Protein AF-A0AAN8ZWT3-F1 (afdb_monomer_lite)

Secondary structure (DSSP, 8-state):
-HHHHHHHHHHHHHHHHHHHHHHHHHHHHTT----HHHHHHHTT-HHHHHHHHHHHHHHHHT-SSPP-HHHHHHHHHHHHHHHHHT-TTS-HHHHHHHHHHHHHTSS-HHHHHHHGGGB---S-PPPPS-GGGPPBPHHHHHHHHHHHHHHHHHH-SSTTSHHHHH-

Sequence (167 aa):
KGGNENLARLHDLADALEAHLTAAELLSNNGVCVTPQQLRQLQSDKEKVRELLTKLSRAAARREPRLNDEDWRKLLYDTLELQQKVFTCVEPQVCFETITEALLCSGIPESICFAGELLETRTDRSPVHNPYLQQVPFAQAVKLVISAATQYCNSSESHTDKAMELA

Organism: Halocaridina rubra (NCBI:txid373956)

Radius of gyration: 18.75 Å; chains: 1; bounding box: 38×35×69 Å

Structure (mmCIF, N/CA/C/O backbone):
data_AF-A0AAN8ZWT3-F1
#
_entry.id   AF-A0AAN8ZWT3-F1
#
loop_
_atom_site.group_PDB
_atom_site.id
_atom_site.type_symbol
_atom_site.label_atom_id
_atom_site.label_alt_id
_atom_site.label_comp_id
_atom_site.label_asym_id
_atom_site.label_entity_id
_atom_site.label_seq_id
_atom_site.pdbx_PDB_ins_code
_atom_site.Cartn_x
_atom_site.Cartn_y
_atom_site.Cartn_z
_atom_site.occupancy
_atom_site.B_iso_or_equiv
_atom_site.auth_seq_id
_atom_site.auth_comp_id
_atom_site.auth_asym_id
_atom_site.auth_atom_id
_atom_site.pdbx_PDB_model_num
ATOM 1 N N . LYS A 1 1 ? -22.881 4.832 39.928 1.00 53.75 1 LYS A N 1
ATOM 2 C CA . LYS A 1 1 ? -22.196 3.971 38.931 1.00 53.75 1 LYS A CA 1
ATOM 3 C C . LYS A 1 1 ? -22.346 4.493 37.493 1.00 53.75 1 LYS A C 1
ATOM 5 O O . LYS A 1 1 ? -21.324 4.589 36.839 1.00 53.75 1 LYS A O 1
ATOM 10 N N . GLY A 1 2 ? -23.517 4.979 37.053 1.00 59.81 2 GLY A N 1
ATOM 11 C CA . GLY A 1 2 ? -23.710 5.476 35.671 1.00 59.81 2 GLY A CA 1
ATOM 12 C C . GLY A 1 2 ? -22.947 6.745 35.232 1.00 59.81 2 GLY A C 1
ATOM 13 O O . GLY A 1 2 ? -22.763 6.954 34.041 1.00 59.81 2 GLY A O 1
ATOM 14 N N . GLY A 1 3 ? -22.455 7.588 36.153 1.00 67.94 3 GLY A N 1
ATOM 15 C CA . GLY A 1 3 ? -21.685 8.792 35.783 1.00 67.94 3 GLY A CA 1
ATOM 16 C C . GLY A 1 3 ? -20.308 8.494 35.172 1.00 67.94 3 GLY A C 1
ATOM 17 O O . GLY A 1 3 ? -19.876 9.198 34.268 1.00 67.94 3 GLY A O 1
ATOM 18 N N . ASN A 1 4 ? -19.654 7.417 35.618 1.00 71.69 4 ASN A N 1
ATOM 19 C CA . ASN A 1 4 ? -18.327 7.028 35.129 1.00 71.69 4 ASN A CA 1
ATOM 20 C C . ASN A 1 4 ? -18.406 6.294 33.777 1.00 71.69 4 ASN A C 1
ATOM 22 O O . ASN A 1 4 ? -17.531 6.439 32.934 1.00 71.69 4 ASN A O 1
ATOM 26 N N . GLU A 1 5 ? -19.493 5.550 33.547 1.00 78.12 5 GLU A N 1
ATOM 27 C CA . GLU A 1 5 ? -19.768 4.859 32.278 1.00 78.12 5 GLU A CA 1
ATOM 28 C C . GLU A 1 5 ? -20.089 5.8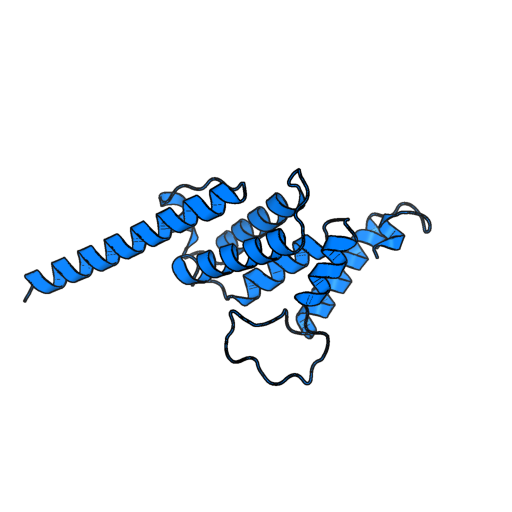48 31.148 1.00 78.12 5 GLU A C 1
ATOM 30 O O . GLU A 1 5 ? -19.667 5.650 30.012 1.00 78.12 5 GLU A O 1
ATOM 35 N N . ASN A 1 6 ? -20.792 6.942 31.454 1.00 84.38 6 ASN A N 1
ATOM 36 C CA . ASN A 1 6 ? -21.050 8.004 30.481 1.00 84.38 6 ASN A CA 1
ATOM 37 C C . ASN A 1 6 ? -19.778 8.781 30.121 1.00 84.38 6 ASN A C 1
ATOM 39 O O . ASN A 1 6 ? -19.593 9.119 28.955 1.00 84.38 6 ASN A O 1
ATOM 43 N N . LEU A 1 7 ? -18.901 9.033 31.098 1.00 86.06 7 LEU A N 1
ATOM 44 C CA . LEU A 1 7 ? -17.615 9.689 30.862 1.00 86.06 7 LEU A CA 1
ATOM 45 C C . LEU A 1 7 ? -16.702 8.824 29.979 1.00 86.06 7 LEU A C 1
ATOM 47 O O . LEU A 1 7 ? -16.145 9.333 29.014 1.00 86.06 7 LEU A O 1
ATOM 51 N N . ALA A 1 8 ? -16.620 7.516 30.247 1.00 86.75 8 ALA A N 1
ATOM 52 C CA . ALA A 1 8 ? -15.863 6.579 29.414 1.00 86.75 8 ALA A CA 1
ATOM 53 C C . ALA A 1 8 ? -16.368 6.561 27.961 1.00 86.75 8 ALA A C 1
ATOM 55 O O . ALA A 1 8 ? -15.586 6.735 27.037 1.00 86.75 8 ALA A O 1
ATOM 56 N N . ARG A 1 9 ? -17.690 6.480 27.752 1.00 88.56 9 ARG A N 1
ATOM 57 C CA . ARG A 1 9 ? -18.285 6.529 26.403 1.00 88.56 9 ARG A CA 1
ATOM 58 C C . ARG A 1 9 ? -18.007 7.834 25.659 1.00 88.56 9 ARG A C 1
ATOM 60 O O . ARG A 1 9 ? -17.889 7.826 24.438 1.00 88.56 9 ARG A O 1
ATOM 67 N N . LEU A 1 10 ? -17.971 8.957 26.376 1.00 89.69 10 LEU A N 1
ATOM 68 C CA . LEU A 1 10 ? -17.625 10.258 25.803 1.00 89.69 10 LEU A CA 1
ATOM 69 C C . LEU A 1 10 ? -16.160 10.300 25.365 1.00 89.69 10 LEU A C 1
ATOM 71 O O . LEU A 1 10 ? -15.887 10.811 24.283 1.00 89.69 10 LEU A O 1
ATOM 75 N N . HIS A 1 11 ? -15.252 9.737 26.166 1.00 90.06 11 HIS A N 1
ATOM 76 C CA . HIS A 1 11 ? -13.846 9.596 25.790 1.00 90.06 11 HIS A CA 1
ATOM 77 C C . HIS A 1 11 ? -13.677 8.689 24.568 1.00 90.06 11 HIS A C 1
ATOM 79 O O . HIS A 1 11 ? -13.098 9.134 23.586 1.00 90.06 11 HIS A O 1
ATOM 85 N N . ASP A 1 12 ? -14.298 7.507 24.550 1.00 88.50 12 ASP A N 1
ATOM 86 C CA . ASP A 1 12 ? -14.226 6.592 23.400 1.00 88.50 12 ASP A CA 1
ATOM 87 C C . ASP A 1 12 ? -14.737 7.250 22.102 1.00 88.50 12 ASP A C 1
ATOM 89 O O . ASP A 1 12 ? -14.189 7.052 21.016 1.00 88.50 12 ASP A O 1
ATOM 93 N N . LEU A 1 13 ? -15.807 8.051 22.199 1.00 87.25 13 LEU A N 1
ATOM 94 C CA . LEU A 1 13 ? -16.346 8.786 21.056 1.00 87.25 13 LEU A CA 1
ATOM 95 C C . LEU A 1 13 ? -15.406 9.907 20.597 1.00 87.25 13 LEU A C 1
ATOM 97 O O . LEU A 1 13 ? -15.296 10.140 19.392 1.00 87.25 13 LEU A O 1
ATOM 101 N N . ALA A 1 14 ? -14.770 10.610 21.535 1.00 88.38 14 ALA A N 1
ATOM 102 C CA . ALA A 1 14 ? -13.795 11.649 21.229 1.00 88.38 14 ALA A CA 1
ATOM 103 C C . ALA A 1 14 ? -12.576 11.053 20.510 1.00 88.38 14 ALA A C 1
ATOM 105 O O . ALA A 1 14 ? -12.231 11.535 19.434 1.00 88.38 14 ALA A O 1
ATOM 106 N N . ASP A 1 15 ? -12.030 9.950 21.024 1.00 87.94 15 ASP A N 1
ATOM 107 C CA . ASP A 1 15 ? -10.887 9.246 20.435 1.00 87.94 15 ASP A CA 1
ATOM 108 C C . ASP A 1 15 ? -11.213 8.740 19.018 1.00 87.94 15 ASP A C 1
ATOM 110 O O . ASP A 1 15 ? -10.421 8.886 18.085 1.00 87.94 15 ASP A O 1
ATOM 114 N N . ALA A 1 16 ? -12.420 8.199 18.814 1.00 85.81 16 ALA A N 1
ATOM 115 C CA . ALA A 1 16 ? -12.869 7.750 17.496 1.00 85.81 16 ALA A CA 1
ATOM 116 C C . ALA A 1 16 ? -13.019 8.909 16.493 1.00 85.81 16 ALA A C 1
ATOM 118 O O . ALA A 1 16 ? -12.691 8.760 15.313 1.00 85.81 16 ALA A O 1
ATOM 119 N N . LEU A 1 17 ? -13.523 10.064 16.939 1.00 87.44 17 LEU A N 1
ATOM 120 C CA . LEU A 1 17 ? -13.642 11.253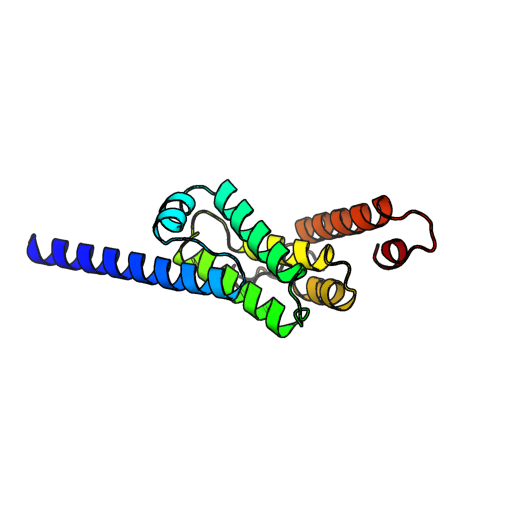 16.095 1.00 87.44 17 LEU A CA 1
ATOM 121 C C . LEU A 1 17 ? -12.274 11.845 15.755 1.00 87.44 17 LEU A C 1
ATOM 123 O O . LEU A 1 17 ? -12.062 12.222 14.604 1.00 87.44 17 LEU A O 1
ATOM 127 N N . GLU A 1 18 ? -11.355 11.891 16.718 1.00 88.50 18 GLU A N 1
ATOM 128 C CA . GLU A 1 18 ? -9.974 12.320 16.499 1.00 88.50 18 GLU A CA 1
ATOM 129 C C . GLU A 1 18 ? -9.294 11.426 15.455 1.00 88.50 18 GLU A C 1
ATOM 131 O O . GLU A 1 18 ? -8.776 11.932 14.460 1.00 88.50 18 GLU A O 1
ATOM 136 N N . ALA A 1 19 ? -9.419 10.101 15.587 1.00 88.00 19 ALA A N 1
ATOM 137 C CA . ALA A 1 19 ? -8.900 9.151 14.606 1.00 88.00 19 ALA A CA 1
ATOM 138 C C . ALA A 1 19 ? -9.486 9.370 13.198 1.00 88.00 19 ALA A C 1
ATOM 140 O O . ALA A 1 19 ? -8.753 9.330 12.208 1.00 88.00 19 ALA A O 1
ATOM 141 N N . HIS A 1 20 ? -10.795 9.634 13.081 1.00 88.62 20 HIS A N 1
ATOM 142 C CA . HIS A 1 20 ? -11.435 9.929 11.791 1.00 88.62 20 HIS A CA 1
ATOM 143 C C . HIS A 1 20 ? -10.973 11.261 11.187 1.00 88.62 20 HIS A C 1
ATOM 145 O O . HIS A 1 20 ? -10.851 11.349 9.966 1.00 88.62 20 HIS A O 1
ATOM 151 N N . LEU A 1 21 ? -10.708 12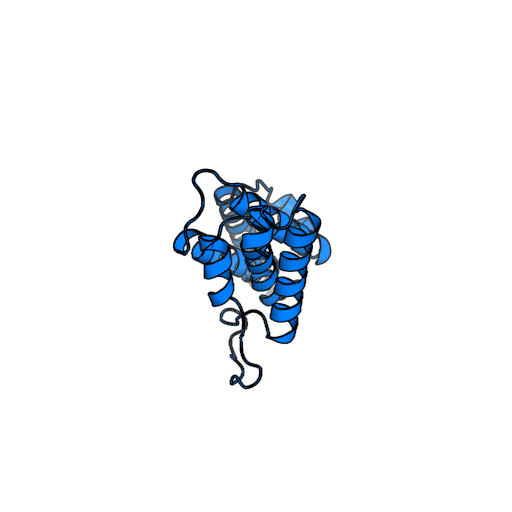.283 12.003 1.00 87.00 21 LEU A N 1
ATOM 152 C CA . LEU A 1 21 ? -10.188 13.569 11.530 1.00 87.00 21 LEU A CA 1
ATOM 153 C C . LEU A 1 21 ? -8.746 13.440 11.041 1.00 87.00 21 LEU A C 1
ATOM 155 O O . LEU A 1 21 ? -8.470 13.813 9.902 1.00 87.00 21 LEU A O 1
ATOM 159 N N . THR A 1 22 ? -7.865 12.821 11.833 1.00 87.56 22 THR A N 1
ATOM 160 C CA . THR A 1 22 ? -6.485 12.532 11.414 1.00 87.56 22 THR A CA 1
ATOM 161 C C . THR A 1 22 ? -6.466 11.720 10.121 1.00 87.56 22 THR A C 1
ATOM 163 O O . THR A 1 22 ? -5.688 12.003 9.213 1.00 87.56 22 THR A O 1
ATOM 166 N N . ALA A 1 23 ? -7.364 10.740 9.989 1.00 88.56 23 ALA A N 1
ATOM 167 C CA . ALA A 1 23 ? -7.453 9.938 8.780 1.00 88.56 23 ALA A CA 1
ATOM 168 C C . ALA A 1 23 ? -7.910 10.734 7.549 1.00 88.56 23 ALA A C 1
ATOM 170 O O . ALA A 1 23 ? -7.374 10.547 6.455 1.00 88.56 23 ALA A O 1
ATOM 171 N N . ALA A 1 24 ? -8.882 11.633 7.713 1.00 88.25 24 ALA A N 1
ATOM 172 C CA . ALA A 1 24 ? -9.327 12.507 6.633 1.00 88.25 24 ALA A CA 1
ATOM 173 C C . ALA A 1 24 ? -8.214 13.474 6.194 1.00 88.25 24 ALA A C 1
ATOM 175 O O . ALA A 1 24 ? -8.023 13.673 4.994 1.00 88.25 24 ALA A O 1
ATOM 176 N N . GLU A 1 25 ? -7.448 14.023 7.140 1.00 87.94 25 GLU A N 1
ATOM 177 C CA . GLU A 1 25 ? -6.283 14.867 6.854 1.00 87.94 25 GLU A CA 1
ATOM 178 C C . GLU A 1 25 ? -5.196 14.097 6.095 1.00 87.94 25 GLU A C 1
ATOM 180 O O . GLU A 1 25 ? -4.712 14.574 5.068 1.00 87.94 25 GLU A O 1
ATOM 185 N N . LEU A 1 26 ? -4.861 12.880 6.534 1.00 88.00 26 LEU A N 1
ATOM 186 C CA . LEU A 1 26 ? -3.874 12.021 5.874 1.00 88.00 26 LEU A CA 1
ATOM 187 C C . LEU A 1 26 ? -4.249 11.686 4.430 1.00 88.00 26 LEU A C 1
ATOM 189 O O . LEU A 1 26 ? -3.423 11.801 3.521 1.00 88.00 26 LEU A O 1
ATOM 193 N N . LEU A 1 27 ? -5.504 11.298 4.206 1.00 87.75 27 LEU A N 1
ATOM 194 C CA . LEU A 1 27 ? -6.007 11.009 2.866 1.00 87.75 27 LEU A CA 1
ATOM 195 C C . LEU A 1 27 ? -6.007 12.275 1.998 1.00 87.75 27 LEU A C 1
ATOM 197 O O . LEU A 1 27 ? -5.570 12.224 0.847 1.00 87.75 27 LEU A O 1
ATOM 201 N N . SER A 1 28 ? -6.398 13.424 2.559 1.00 87.69 28 SER A N 1
ATOM 202 C CA . SER A 1 28 ? -6.392 14.710 1.855 1.00 87.69 28 SER A CA 1
ATOM 203 C C . SER A 1 28 ? -4.980 15.143 1.449 1.00 87.69 28 SER A C 1
ATOM 205 O O . SER A 1 28 ? -4.772 15.554 0.308 1.00 87.69 28 SER A O 1
ATOM 207 N N . ASN A 1 29 ? -3.993 14.995 2.338 1.00 86.44 29 ASN A N 1
ATOM 208 C CA . ASN A 1 29 ? -2.582 15.303 2.065 1.00 86.44 29 ASN A CA 1
ATOM 209 C C . ASN A 1 29 ? -2.002 14.461 0.918 1.00 86.44 29 ASN A C 1
ATOM 211 O O . ASN A 1 29 ? -1.064 14.881 0.240 1.00 86.44 29 ASN A O 1
ATOM 215 N N . ASN A 1 30 ? -2.591 13.292 0.678 1.00 83.06 30 ASN A N 1
ATOM 216 C CA . ASN A 1 30 ? -2.209 12.357 -0.372 1.00 83.06 30 ASN A CA 1
ATOM 217 C C . ASN A 1 30 ? -3.169 12.381 -1.583 1.00 83.06 30 ASN A C 1
ATOM 219 O O . ASN A 1 30 ? -3.125 11.499 -2.439 1.00 83.06 30 ASN A O 1
ATOM 223 N N . GLY A 1 31 ? -4.017 13.413 -1.694 1.00 82.56 31 GLY A N 1
ATOM 224 C CA . GLY A 1 31 ? -4.849 13.673 -2.876 1.00 82.56 31 GLY A CA 1
ATOM 225 C C . GLY A 1 31 ? -6.184 12.923 -2.915 1.00 82.56 31 GLY A C 1
ATOM 226 O O . GLY A 1 31 ? -6.833 12.877 -3.962 1.00 82.56 31 GLY A O 1
ATOM 227 N N . VAL A 1 32 ? -6.619 12.338 -1.796 1.00 87.75 32 VAL A N 1
ATOM 228 C CA . VAL A 1 32 ? -7.895 11.626 -1.670 1.00 87.75 32 VAL A CA 1
ATOM 229 C C . VAL A 1 32 ? -8.783 12.323 -0.641 1.00 87.75 32 VAL A C 1
ATOM 231 O O . VAL A 1 32 ? -8.625 12.158 0.561 1.00 87.75 32 VAL A O 1
ATOM 234 N N . CYS A 1 33 ? -9.777 13.078 -1.103 1.00 86.50 33 CYS A N 1
ATOM 235 C CA . CYS A 1 33 ? -10.731 13.715 -0.197 1.00 86.50 33 CYS A CA 1
ATOM 236 C C . CYS A 1 33 ? -11.817 12.724 0.239 1.00 86.50 33 CYS A C 1
ATOM 238 O O . CYS A 1 33 ? -12.546 12.184 -0.599 1.00 86.50 33 CYS A O 1
ATOM 240 N N . VAL A 1 34 ? -11.962 12.533 1.550 1.00 86.62 34 VAL A N 1
ATOM 241 C CA . VAL A 1 34 ? -13.057 11.775 2.167 1.00 86.62 34 VAL A CA 1
ATOM 242 C C . VAL A 1 34 ? -13.629 12.545 3.349 1.00 86.62 34 VAL A C 1
ATOM 244 O O . VAL A 1 34 ? -12.926 13.300 4.016 1.00 86.62 34 VAL A O 1
ATOM 247 N N . THR A 1 35 ? -14.913 12.349 3.631 1.00 85.69 35 THR A N 1
ATOM 248 C CA . THR A 1 35 ? -15.542 12.898 4.835 1.00 85.69 35 THR A CA 1
ATOM 249 C C . THR A 1 35 ? -15.435 11.911 6.004 1.00 85.69 35 THR A C 1
ATOM 251 O O . THR A 1 35 ? -15.433 10.695 5.786 1.00 85.69 35 THR A O 1
ATOM 254 N N . PRO A 1 36 ? -15.444 12.382 7.266 1.00 82.38 36 PRO A N 1
ATOM 255 C CA . PRO A 1 36 ? -15.495 11.496 8.434 1.00 82.38 36 PRO A CA 1
ATOM 256 C C . PRO A 1 36 ? -16.686 10.523 8.415 1.00 82.38 36 PRO A C 1
ATOM 258 O O . PRO A 1 36 ? -16.590 9.387 8.876 1.00 82.38 36 PRO A O 1
ATOM 261 N N . GLN A 1 37 ? -17.817 10.934 7.828 1.00 84.38 37 GLN A N 1
ATOM 262 C CA . GLN A 1 37 ? -18.976 10.059 7.652 1.00 84.38 37 GLN A CA 1
ATOM 263 C C . GLN A 1 37 ? -18.683 8.905 6.685 1.00 84.38 37 GLN A C 1
ATOM 265 O O . GLN A 1 37 ? -19.076 7.772 6.962 1.00 84.38 37 GLN A O 1
ATOM 270 N N . GLN A 1 38 ? -17.989 9.172 5.575 1.00 85.38 38 GLN A N 1
ATOM 271 C CA . GLN A 1 38 ? -17.566 8.130 4.640 1.00 85.38 38 GLN A CA 1
ATOM 272 C C . GLN A 1 38 ? -16.578 7.171 5.307 1.00 85.38 38 GLN A C 1
ATOM 274 O O . GLN A 1 38 ? -16.767 5.963 5.211 1.00 85.38 38 GLN A O 1
ATOM 279 N N . LEU A 1 39 ? -15.594 7.678 6.057 1.00 87.06 39 LEU A N 1
ATOM 280 C CA . LEU A 1 39 ? -14.649 6.839 6.807 1.00 87.06 39 LEU A CA 1
ATOM 281 C C . LEU A 1 39 ? -15.364 5.861 7.743 1.00 87.06 39 LEU A C 1
ATOM 283 O O . LEU A 1 39 ? -15.083 4.663 7.727 1.00 87.06 39 LEU A O 1
ATOM 287 N N . ARG A 1 40 ? -16.369 6.345 8.478 1.00 86.25 40 ARG A N 1
ATOM 288 C CA . ARG A 1 40 ? -17.189 5.508 9.362 1.00 86.25 40 ARG A CA 1
ATOM 289 C C . ARG A 1 40 ? -17.972 4.422 8.617 1.00 86.25 40 ARG A C 1
ATOM 291 O O . ARG A 1 40 ? -18.210 3.360 9.177 1.00 86.25 40 ARG A O 1
ATOM 298 N N . GLN A 1 41 ? -18.395 4.674 7.380 1.00 87.69 41 GLN A N 1
ATOM 299 C CA . GLN A 1 41 ? -19.085 3.674 6.555 1.00 87.69 41 GLN A CA 1
ATOM 300 C C . GLN A 1 41 ? -18.117 2.644 5.959 1.00 87.69 41 GLN A C 1
ATOM 302 O O . GLN A 1 41 ? -18.505 1.501 5.733 1.00 87.69 41 GLN A O 1
ATOM 307 N N . LEU A 1 42 ? -16.871 3.046 5.706 1.00 87.31 42 LEU A N 1
ATOM 308 C CA . LEU A 1 42 ? -15.835 2.208 5.105 1.00 87.31 42 LEU A CA 1
ATOM 309 C C . LEU A 1 42 ? -15.150 1.295 6.126 1.00 87.31 42 LEU A C 1
ATOM 311 O O . LEU A 1 42 ? -14.796 0.177 5.779 1.00 87.31 42 LEU A O 1
ATOM 315 N N . GLN A 1 43 ? -15.001 1.729 7.383 1.00 86.56 43 GLN A N 1
ATOM 316 C CA . GLN A 1 43 ? -14.180 1.042 8.396 1.00 86.56 43 GLN A CA 1
ATOM 317 C C . GLN A 1 43 ? -14.550 -0.430 8.658 1.00 86.56 43 GLN A C 1
ATOM 319 O O . GLN A 1 43 ? -13.728 -1.191 9.160 1.00 86.56 43 GLN A O 1
ATOM 324 N N . SER A 1 44 ? -15.773 -0.850 8.325 1.00 87.56 44 SER A N 1
ATOM 325 C CA . SER A 1 44 ? -16.254 -2.226 8.518 1.00 87.56 44 SER A CA 1
ATOM 326 C C . SER A 1 44 ? -16.269 -3.067 7.235 1.00 87.56 44 SER A C 1
ATOM 328 O O . SER A 1 44 ? -16.566 -4.257 7.300 1.00 87.56 44 SER A O 1
ATOM 330 N N . ASP A 1 45 ? -15.959 -2.473 6.082 1.00 93.12 45 ASP A N 1
ATOM 331 C CA . ASP A 1 45 ? -16.036 -3.107 4.766 1.00 93.12 45 ASP A CA 1
ATOM 332 C C . ASP A 1 45 ? -14.630 -3.289 4.180 1.00 93.12 45 ASP A C 1
ATOM 334 O O . ASP A 1 45 ? -14.023 -2.354 3.653 1.00 93.12 45 ASP A O 1
ATOM 338 N N . LYS A 1 46 ? -14.107 -4.516 4.287 1.00 93.50 46 LYS A N 1
ATOM 339 C CA . LYS A 1 46 ? -12.734 -4.847 3.883 1.00 93.50 46 LYS A CA 1
ATOM 340 C C . LYS A 1 46 ? -12.461 -4.523 2.417 1.00 93.50 46 LYS A C 1
ATOM 342 O O . LYS A 1 46 ? -11.403 -3.983 2.108 1.00 93.50 46 LYS A O 1
ATOM 347 N N . GLU A 1 47 ? -13.404 -4.819 1.528 1.00 94.19 47 GLU A N 1
ATOM 348 C CA . GLU A 1 47 ? -13.218 -4.618 0.089 1.00 94.19 47 GLU A CA 1
ATOM 349 C C . GLU A 1 47 ? -13.162 -3.133 -0.251 1.00 94.19 47 GLU A C 1
ATOM 351 O O . GLU A 1 47 ? -12.262 -2.691 -0.966 1.00 94.19 47 GLU A O 1
ATOM 356 N N . LYS A 1 48 ? -14.048 -2.326 0.341 1.00 93.06 48 LYS A N 1
ATOM 357 C CA . LYS A 1 48 ? -14.013 -0.876 0.118 1.00 93.06 48 LYS A CA 1
ATOM 358 C C . LYS A 1 48 ? -12.776 -0.213 0.716 1.00 93.06 48 LYS A C 1
ATOM 360 O O . LYS A 1 48 ? -12.273 0.755 0.148 1.00 93.06 48 LYS A O 1
ATOM 365 N N . VAL A 1 49 ? -12.264 -0.717 1.840 1.00 94.19 49 VAL A N 1
ATOM 366 C CA . VAL A 1 49 ? -10.975 -0.260 2.379 1.00 94.19 49 VAL A CA 1
ATOM 367 C C . VAL A 1 49 ? -9.851 -0.582 1.397 1.00 94.19 49 VAL A C 1
ATOM 369 O O . VAL A 1 49 ? -9.067 0.308 1.075 1.00 94.19 49 VAL A O 1
ATOM 372 N N . ARG A 1 50 ? -9.784 -1.811 0.867 1.00 94.62 50 ARG A N 1
ATOM 373 C CA . ARG A 1 50 ? -8.782 -2.187 -0.148 1.00 94.62 50 ARG A CA 1
ATOM 374 C C . ARG A 1 50 ? -8.865 -1.292 -1.385 1.00 94.62 50 ARG A C 1
ATOM 376 O O . ARG A 1 50 ? -7.835 -0.833 -1.879 1.00 94.62 50 ARG A O 1
ATOM 383 N N . GLU A 1 51 ? -10.074 -0.993 -1.853 1.00 93.62 51 GLU A N 1
ATOM 384 C CA . GLU A 1 51 ? -10.304 -0.079 -2.976 1.00 93.62 51 GLU A CA 1
ATOM 385 C C . GLU A 1 51 ? -9.808 1.343 -2.666 1.00 93.62 51 GLU A C 1
ATOM 387 O O . GLU A 1 51 ? -9.121 1.952 -3.490 1.00 93.62 51 GLU A O 1
ATOM 392 N N . LEU A 1 52 ? -10.086 1.860 -1.464 1.00 93.94 52 LEU A N 1
ATOM 393 C CA . LEU A 1 52 ? -9.609 3.172 -1.024 1.00 93.94 52 LEU A CA 1
ATOM 394 C C . LEU A 1 52 ? -8.077 3.236 -0.983 1.00 93.94 52 LEU A C 1
ATOM 396 O O . LEU A 1 52 ? -7.499 4.185 -1.512 1.00 93.94 52 LEU A O 1
ATOM 400 N N . LEU A 1 53 ? -7.422 2.231 -0.395 1.00 95.00 53 LEU A N 1
ATOM 401 C CA . LEU A 1 53 ? -5.960 2.157 -0.335 1.00 95.00 53 LEU A CA 1
ATOM 402 C C . LEU A 1 53 ? -5.346 2.064 -1.737 1.00 95.00 53 LEU A C 1
ATOM 404 O O . LEU A 1 53 ? -4.352 2.725 -2.029 1.00 95.00 53 LEU A O 1
ATOM 408 N N . THR A 1 54 ? -5.979 1.311 -2.638 1.00 94.38 54 THR A N 1
ATOM 409 C CA . THR A 1 54 ? -5.555 1.211 -4.042 1.00 94.38 54 THR A CA 1
ATOM 410 C C . THR A 1 54 ? -5.706 2.548 -4.762 1.00 94.38 54 THR A C 1
ATOM 412 O O . THR A 1 54 ? -4.848 2.954 -5.546 1.00 94.38 54 THR A O 1
ATOM 415 N N . LYS A 1 55 ? -6.798 3.275 -4.505 1.00 93.19 55 LYS A N 1
ATOM 416 C CA . LYS A 1 55 ? -7.010 4.614 -5.060 1.00 93.19 55 LYS A CA 1
ATOM 417 C C . LYS A 1 55 ? -5.954 5.597 -4.554 1.00 93.19 55 LYS A C 1
ATOM 419 O O . LYS A 1 55 ? -5.456 6.386 -5.355 1.00 93.19 55 LYS A O 1
ATOM 424 N N . LEU A 1 56 ? -5.612 5.522 -3.269 1.00 94.06 56 LEU A N 1
ATOM 425 C CA . LEU A 1 56 ? -4.574 6.325 -2.627 1.00 94.06 56 LEU A CA 1
ATOM 426 C C . LEU A 1 56 ? -3.202 6.086 -3.271 1.00 94.06 56 LEU A C 1
ATOM 428 O O . LEU A 1 56 ? -2.578 7.033 -3.747 1.00 94.06 56 LEU A O 1
ATOM 432 N N . SER A 1 57 ? -2.767 4.828 -3.373 1.00 93.75 57 SER A N 1
ATOM 433 C CA . SER A 1 57 ? -1.457 4.490 -3.946 1.00 93.75 57 SER A CA 1
ATOM 434 C C . SER A 1 57 ? -1.361 4.852 -5.431 1.00 93.75 57 SER A C 1
ATOM 436 O O . SER A 1 57 ? -0.362 5.406 -5.888 1.00 93.75 57 SER A O 1
ATOM 438 N N . ARG A 1 58 ? -2.442 4.645 -6.190 1.00 91.69 58 ARG A N 1
ATOM 439 C CA . ARG A 1 58 ? -2.531 5.061 -7.596 1.00 91.69 58 ARG A CA 1
ATOM 440 C C . ARG A 1 58 ? -2.535 6.580 -7.775 1.00 91.69 58 ARG A C 1
ATOM 442 O O . ARG A 1 58 ? -2.039 7.061 -8.791 1.00 91.69 58 ARG A O 1
ATOM 449 N N . ALA A 1 59 ? -3.144 7.331 -6.856 1.00 90.75 59 ALA A N 1
ATOM 450 C CA . ALA A 1 59 ? -3.110 8.792 -6.883 1.00 90.75 59 ALA A CA 1
ATOM 451 C C . ALA A 1 59 ? -1.687 9.304 -6.634 1.00 90.75 59 ALA A C 1
ATOM 453 O O . ALA A 1 59 ? -1.223 10.168 -7.375 1.00 90.75 59 ALA A O 1
ATOM 454 N N . ALA A 1 60 ? -0.977 8.705 -5.676 1.00 91.00 60 ALA A N 1
ATOM 455 C CA . ALA A 1 60 ? 0.427 8.998 -5.416 1.00 91.00 60 ALA A CA 1
ATOM 456 C C . ALA A 1 60 ? 1.323 8.690 -6.626 1.00 91.00 60 ALA A C 1
ATOM 458 O O . ALA A 1 60 ? 2.102 9.545 -7.035 1.00 91.00 60 ALA A O 1
ATOM 459 N N . ALA A 1 61 ? 1.140 7.537 -7.280 1.00 89.00 61 ALA A N 1
ATOM 460 C CA . ALA A 1 61 ? 1.909 7.162 -8.473 1.00 89.00 61 ALA A CA 1
ATOM 461 C C . ALA A 1 61 ? 1.748 8.134 -9.660 1.00 89.00 61 ALA A C 1
ATOM 463 O O . ALA A 1 61 ? 2.616 8.199 -10.524 1.00 89.00 61 ALA A O 1
ATOM 464 N N . ARG A 1 62 ? 0.640 8.886 -9.721 1.00 88.81 62 ARG A N 1
ATOM 465 C CA . ARG A 1 62 ? 0.348 9.870 -10.782 1.00 88.81 62 ARG A CA 1
ATOM 466 C C . ARG A 1 62 ? 0.587 11.320 -10.360 1.00 88.81 62 ARG A C 1
ATOM 468 O O . ARG A 1 62 ? 0.211 12.234 -11.094 1.00 88.81 62 ARG A O 1
ATOM 475 N N . ARG A 1 63 ? 1.121 11.549 -9.161 1.00 88.19 63 ARG A N 1
ATOM 476 C CA . ARG A 1 63 ? 1.328 12.896 -8.634 1.00 88.19 63 ARG A CA 1
A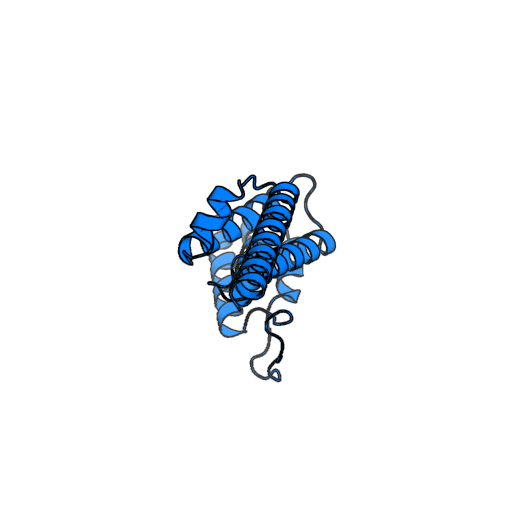TOM 477 C C . ARG A 1 63 ? 2.487 13.583 -9.356 1.00 88.19 63 ARG A C 1
ATOM 479 O O . ARG A 1 63 ? 3.494 12.961 -9.675 1.00 88.19 63 ARG A O 1
ATOM 486 N N . GLU A 1 64 ? 2.331 14.888 -9.557 1.00 84.56 64 GLU A N 1
ATOM 487 C CA . GLU A 1 64 ? 3.368 15.774 -10.077 1.00 84.56 64 GLU A CA 1
ATOM 488 C C . GLU A 1 64 ? 3.644 16.886 -9.044 1.00 84.56 64 GLU A C 1
ATOM 490 O O . GLU A 1 64 ? 2.697 17.565 -8.628 1.00 84.56 64 GLU A O 1
ATOM 495 N N . PRO A 1 65 ? 4.898 17.075 -8.586 1.00 86.50 65 PRO A N 1
ATOM 496 C CA . PRO A 1 65 ? 6.096 16.318 -8.962 1.00 86.50 65 PRO A CA 1
ATOM 497 C C . PRO A 1 65 ? 6.064 14.865 -8.462 1.00 86.50 65 PRO A C 1
ATOM 499 O O . PRO A 1 65 ? 5.404 14.557 -7.464 1.00 86.50 65 PRO A O 1
ATOM 502 N N . ARG A 1 66 ? 6.796 13.994 -9.169 1.00 89.81 66 ARG A N 1
ATOM 503 C CA . ARG A 1 66 ? 6.970 12.576 -8.820 1.00 89.81 66 ARG A CA 1
ATOM 504 C C . ARG A 1 66 ? 7.524 12.422 -7.405 1.00 89.81 66 ARG A C 1
ATOM 506 O O . ARG A 1 66 ? 8.404 13.177 -6.996 1.00 89.81 66 ARG A O 1
ATOM 513 N N . LEU A 1 67 ? 7.019 11.419 -6.696 1.00 91.94 67 LEU A N 1
ATOM 514 C CA . LEU A 1 67 ? 7.476 11.069 -5.354 1.00 91.94 67 LEU A CA 1
ATOM 515 C C . LEU A 1 67 ? 8.869 10.445 -5.425 1.00 91.94 67 LEU A C 1
ATOM 517 O O . LEU A 1 67 ? 9.132 9.606 -6.290 1.00 91.94 67 LEU A O 1
ATOM 521 N N . ASN A 1 68 ? 9.731 10.829 -4.491 1.00 93.38 68 ASN A N 1
ATOM 522 C CA . ASN A 1 68 ? 10.983 10.124 -4.240 1.00 93.38 68 ASN A CA 1
ATOM 523 C C . ASN A 1 68 ? 10.772 8.978 -3.226 1.00 93.38 68 ASN A C 1
ATOM 525 O O . ASN A 1 68 ? 9.670 8.770 -2.711 1.00 93.38 68 ASN A O 1
ATOM 529 N N . ASP A 1 69 ? 11.835 8.240 -2.918 1.00 93.94 69 ASP A N 1
ATOM 530 C CA . ASP A 1 69 ? 11.790 7.101 -1.992 1.00 93.94 69 ASP A CA 1
ATOM 531 C C . ASP A 1 69 ? 11.340 7.496 -0.573 1.00 93.94 69 ASP A C 1
ATOM 533 O O . ASP A 1 69 ? 10.640 6.738 0.101 1.00 93.94 69 ASP A O 1
ATOM 537 N N . GLU A 1 70 ? 11.705 8.694 -0.102 1.00 94.31 70 GLU A N 1
ATOM 538 C CA . GLU A 1 70 ? 11.283 9.199 1.210 1.00 94.31 70 GLU A CA 1
ATOM 539 C C . GLU A 1 70 ? 9.786 9.519 1.237 1.00 94.31 70 GLU A C 1
ATOM 541 O O . GLU A 1 70 ? 9.104 9.169 2.203 1.00 94.31 70 GLU A O 1
ATOM 546 N N . ASP A 1 71 ? 9.259 10.117 0.168 1.00 93.81 71 ASP A N 1
ATOM 547 C CA . ASP A 1 71 ? 7.834 10.401 0.008 1.00 93.81 71 ASP A CA 1
ATOM 548 C C . ASP A 1 71 ? 7.014 9.106 -0.054 1.00 93.81 71 ASP A C 1
ATOM 550 O O . ASP A 1 71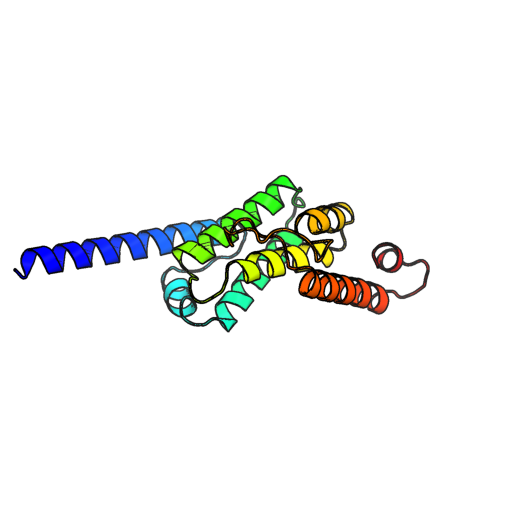 ? 5.964 9.002 0.584 1.00 93.81 71 ASP A O 1
ATOM 554 N N . TRP A 1 72 ? 7.500 8.090 -0.775 1.00 95.12 72 TRP A N 1
ATOM 555 C CA . TRP A 1 72 ? 6.861 6.774 -0.826 1.00 95.12 72 TRP A CA 1
ATOM 556 C C . TRP A 1 72 ? 6.879 6.062 0.523 1.00 95.12 72 TRP A C 1
ATOM 558 O O . TRP A 1 72 ? 5.871 5.481 0.936 1.00 95.12 72 TRP A O 1
ATOM 568 N N . ARG A 1 73 ? 8.000 6.136 1.245 1.00 95.38 73 ARG A N 1
ATOM 569 C CA . ARG A 1 73 ? 8.111 5.581 2.597 1.00 95.38 73 ARG A CA 1
ATOM 570 C C . ARG A 1 73 ? 7.173 6.298 3.567 1.00 95.38 73 ARG A C 1
ATOM 572 O O . ARG A 1 73 ? 6.504 5.642 4.363 1.00 95.38 73 ARG A O 1
ATOM 579 N N . LYS A 1 74 ? 7.068 7.625 3.465 1.00 94.06 74 LYS A N 1
ATOM 580 C CA . LYS A 1 74 ? 6.103 8.414 4.234 1.00 94.06 74 LYS A CA 1
ATOM 581 C C . LYS A 1 74 ? 4.670 7.989 3.922 1.00 94.06 74 LYS A C 1
ATOM 583 O O . LYS A 1 74 ? 3.925 7.708 4.850 1.00 94.06 74 LYS A O 1
ATOM 588 N N . LEU A 1 75 ? 4.305 7.857 2.646 1.00 94.75 75 LEU A N 1
ATOM 589 C CA . LEU A 1 75 ? 2.974 7.399 2.245 1.00 94.75 75 LEU A CA 1
ATOM 590 C C . LEU A 1 75 ? 2.642 6.008 2.808 1.00 94.75 75 LEU A C 1
ATOM 592 O O . LEU A 1 75 ? 1.506 5.759 3.215 1.00 94.75 75 LEU A O 1
ATOM 596 N N . LEU A 1 76 ? 3.611 5.092 2.840 1.00 95.50 76 LEU A N 1
ATOM 597 C CA . LEU A 1 76 ? 3.428 3.780 3.455 1.00 95.50 76 LEU A CA 1
ATOM 598 C C . LEU A 1 76 ? 3.143 3.900 4.958 1.00 95.50 76 LEU A C 1
ATOM 600 O O . LEU A 1 76 ? 2.204 3.270 5.439 1.00 95.50 76 LEU A O 1
ATOM 604 N N . TYR A 1 77 ? 3.896 4.725 5.689 1.00 94.25 77 TYR A N 1
ATOM 605 C CA . TYR A 1 77 ? 3.659 4.951 7.119 1.00 94.25 77 TYR A CA 1
ATOM 606 C C . TYR A 1 77 ? 2.318 5.624 7.394 1.00 94.25 77 TYR A C 1
ATOM 608 O O . TYR A 1 77 ? 1.569 5.141 8.239 1.00 94.25 77 TYR A O 1
ATOM 616 N N . ASP A 1 78 ? 1.974 6.649 6.620 1.00 93.31 78 ASP A N 1
ATOM 617 C CA . ASP A 1 78 ? 0.663 7.294 6.618 1.00 93.31 78 ASP A CA 1
ATOM 618 C C . ASP A 1 78 ? -0.455 6.246 6.421 1.00 93.31 78 ASP A C 1
ATOM 620 O O . ASP A 1 78 ? -1.463 6.223 7.127 1.00 93.31 78 ASP A O 1
ATOM 624 N N . THR A 1 79 ? -0.259 5.314 5.485 1.00 94.38 79 THR A N 1
ATOM 625 C CA . THR A 1 79 ? -1.225 4.250 5.182 1.00 94.38 79 THR A CA 1
ATOM 626 C C . THR A 1 79 ? -1.328 3.204 6.297 1.00 94.38 79 THR A C 1
ATOM 628 O O . THR A 1 79 ? -2.426 2.735 6.603 1.00 94.38 79 THR A O 1
ATOM 631 N N . LEU A 1 80 ? -0.210 2.845 6.931 1.00 95.12 80 LEU A N 1
ATOM 632 C CA . LEU A 1 80 ? -0.185 1.945 8.086 1.00 95.12 80 LEU A CA 1
ATOM 633 C C . LEU A 1 80 ? -0.838 2.592 9.312 1.00 95.12 80 LEU A C 1
ATOM 635 O O . LEU A 1 80 ? -1.569 1.923 10.037 1.00 95.12 80 LEU A O 1
ATOM 639 N N . GLU A 1 81 ? -0.641 3.894 9.516 1.00 93.31 81 GLU A N 1
ATOM 640 C CA . GLU A 1 81 ? -1.301 4.653 10.577 1.00 93.31 81 GLU A CA 1
ATOM 641 C C . GLU A 1 81 ? -2.821 4.707 10.361 1.00 93.31 81 GLU A C 1
ATOM 643 O O . GLU A 1 81 ? -3.589 4.447 11.292 1.00 93.31 81 GLU A O 1
ATOM 648 N N . LEU A 1 82 ? -3.271 4.954 9.123 1.00 92.31 82 LEU A N 1
ATOM 649 C CA . LEU A 1 82 ? -4.686 4.861 8.740 1.00 92.31 82 LEU A CA 1
ATOM 650 C C . LEU A 1 82 ? -5.268 3.477 9.043 1.00 92.31 82 LEU A C 1
ATOM 652 O O . LEU A 1 82 ? -6.360 3.364 9.610 1.00 92.31 82 LEU A O 1
ATOM 656 N N . GLN A 1 83 ? -4.544 2.421 8.671 1.00 94.44 83 GLN A N 1
ATOM 657 C CA . GLN A 1 83 ? -4.961 1.047 8.923 1.00 94.44 83 GLN A CA 1
ATOM 658 C C . GLN A 1 83 ? -5.053 0.757 10.425 1.00 94.44 83 GLN A C 1
ATOM 660 O O . GLN A 1 83 ? -6.070 0.232 10.877 1.00 94.44 83 GLN A O 1
ATOM 665 N N . GLN A 1 84 ? -4.050 1.159 11.203 1.00 92.69 84 GLN A N 1
ATOM 666 C CA . GLN A 1 84 ? -3.995 0.912 12.641 1.00 92.69 84 GLN A CA 1
ATOM 667 C C . GLN A 1 84 ? -5.100 1.649 13.408 1.00 92.69 84 GLN A C 1
ATOM 669 O O . GLN A 1 84 ? -5.669 1.093 14.348 1.00 92.69 84 GLN A O 1
ATOM 674 N N . LYS A 1 85 ? -5.396 2.897 13.028 1.00 89.88 85 LYS A N 1
ATOM 675 C CA . LYS A 1 85 ? -6.337 3.762 13.755 1.00 89.88 85 LYS A CA 1
ATOM 676 C C . LYS A 1 85 ? -7.786 3.612 13.301 1.00 89.88 85 LYS A C 1
ATOM 678 O O . LYS A 1 85 ? -8.689 3.724 14.125 1.00 89.88 85 LYS A O 1
ATOM 683 N N . VAL A 1 86 ? -8.023 3.394 12.005 1.00 90.75 86 VAL A N 1
ATOM 684 C CA . VAL A 1 86 ? -9.375 3.454 11.419 1.00 90.75 86 VAL A CA 1
ATOM 685 C C . VAL A 1 86 ? -9.748 2.172 10.687 1.00 90.75 86 VAL A C 1
ATOM 687 O O . VAL A 1 86 ? -10.862 1.680 10.859 1.00 90.75 86 VAL A O 1
ATOM 690 N N . PHE A 1 87 ? -8.844 1.597 9.893 1.00 92.88 87 PHE A N 1
ATOM 691 C CA . PHE A 1 87 ? -9.159 0.440 9.048 1.00 92.88 87 PHE A CA 1
ATOM 692 C C . PHE A 1 87 ? -8.658 -0.892 9.615 1.00 92.88 87 PHE A C 1
ATOM 694 O O . PHE A 1 87 ? -8.070 -1.710 8.910 1.00 92.88 87 PHE A O 1
ATOM 701 N N . THR A 1 88 ? -8.965 -1.159 10.884 1.00 92.31 88 THR A N 1
ATOM 702 C CA . THR A 1 88 ? -8.549 -2.389 11.585 1.00 92.31 88 THR A CA 1
ATOM 703 C C . THR A 1 88 ? -9.159 -3.674 11.006 1.00 92.31 88 THR A C 1
ATOM 705 O O . THR A 1 88 ? -8.769 -4.777 11.384 1.00 92.31 88 THR A O 1
ATOM 708 N N . CYS A 1 89 ? -10.110 -3.560 10.072 1.00 93.31 89 CYS A N 1
ATOM 709 C CA . CYS A 1 89 ? -10.725 -4.688 9.377 1.00 93.31 89 CYS A CA 1
ATOM 710 C C . CYS A 1 89 ? -9.814 -5.341 8.318 1.00 93.31 89 CYS A C 1
ATOM 712 O O . CYS A 1 89 ? -10.076 -6.484 7.925 1.00 93.31 89 CYS A O 1
ATOM 714 N N . VAL A 1 90 ? -8.755 -4.653 7.873 1.00 95.19 90 VAL A N 1
ATOM 715 C CA . VAL A 1 90 ? -7.725 -5.189 6.968 1.00 95.19 90 VAL A CA 1
ATOM 716 C C . VAL A 1 90 ? -6.398 -5.360 7.703 1.00 95.19 90 VAL A C 1
ATOM 718 O O . VAL A 1 90 ? -6.138 -4.687 8.697 1.00 95.19 90 VAL A O 1
ATOM 721 N N . GLU A 1 91 ? -5.558 -6.270 7.219 1.00 94.88 91 GLU A N 1
ATOM 722 C CA . GLU A 1 91 ? -4.233 -6.514 7.795 1.00 94.88 91 GLU A CA 1
ATOM 723 C C . GLU A 1 91 ? -3.218 -5.450 7.337 1.00 94.88 91 GLU A C 1
ATOM 725 O O . GLU A 1 91 ? -3.329 -4.971 6.205 1.00 94.88 91 GLU A O 1
ATOM 730 N N . PRO A 1 92 ? -2.183 -5.130 8.141 1.00 94.88 92 PRO A N 1
ATOM 731 C CA . PRO A 1 92 ? -1.098 -4.225 7.733 1.00 94.88 92 PRO A CA 1
ATOM 732 C C . PRO A 1 92 ? -0.434 -4.640 6.413 1.00 94.88 92 PRO A C 1
ATOM 734 O O . PRO A 1 92 ? -0.024 -3.799 5.616 1.00 94.88 92 PRO A O 1
ATOM 737 N N . GLN A 1 93 ? -0.400 -5.948 6.143 1.00 94.69 93 GLN A N 1
ATOM 738 C CA . GLN A 1 93 ? 0.134 -6.531 4.917 1.00 94.69 93 GLN A CA 1
ATOM 739 C C . GLN A 1 93 ? -0.527 -5.978 3.645 1.00 94.69 93 GLN A C 1
ATOM 741 O O . GLN A 1 93 ? 0.134 -5.808 2.620 1.00 94.69 93 GLN A O 1
ATOM 746 N N . VAL A 1 94 ? -1.814 -5.626 3.719 1.00 95.69 94 VAL A N 1
ATOM 747 C CA . VAL A 1 94 ? -2.550 -5.015 2.606 1.00 95.69 94 VAL A CA 1
ATOM 748 C C . VAL A 1 94 ? -1.927 -3.677 2.209 1.00 95.69 94 VAL A C 1
ATOM 750 O O . VAL A 1 94 ? -1.863 -3.367 1.021 1.00 95.69 94 VAL A O 1
ATOM 753 N N . CYS A 1 95 ? -1.433 -2.895 3.172 1.00 96.50 95 CYS A N 1
ATOM 754 C CA . CYS A 1 95 ? -0.773 -1.616 2.917 1.00 96.50 95 CYS A CA 1
ATOM 755 C C . CYS A 1 95 ? 0.536 -1.823 2.144 1.00 96.50 95 CYS A C 1
ATOM 757 O O . CYS A 1 95 ? 0.739 -1.187 1.110 1.00 96.50 95 CYS A O 1
ATOM 759 N N . PHE A 1 96 ? 1.378 -2.760 2.593 1.00 96.69 96 PHE A N 1
ATOM 760 C CA . PHE A 1 96 ? 2.627 -3.104 1.909 1.00 96.69 96 PHE A CA 1
ATOM 761 C C . PHE A 1 96 ? 2.377 -3.602 0.485 1.00 96.69 96 PHE A C 1
ATOM 763 O O . PHE A 1 96 ? 3.008 -3.109 -0.447 1.00 96.69 96 PHE A O 1
ATOM 770 N N . GLU A 1 97 ? 1.429 -4.522 0.292 1.00 96.81 97 GLU A N 1
ATOM 771 C CA . GLU A 1 97 ? 1.068 -5.033 -1.037 1.00 96.81 97 GLU A CA 1
ATOM 772 C C . GLU A 1 97 ? 0.585 -3.917 -1.965 1.00 96.81 97 GLU A C 1
ATOM 774 O O . GLU A 1 97 ? 1.057 -3.809 -3.093 1.00 96.81 97 GLU A O 1
ATOM 779 N N . THR A 1 98 ? -0.311 -3.057 -1.477 1.00 96.38 98 THR A N 1
ATOM 780 C CA . THR A 1 98 ? -0.947 -2.003 -2.281 1.00 96.38 98 THR A CA 1
ATOM 781 C C . THR A 1 98 ? 0.042 -0.915 -2.707 1.00 96.38 98 THR A C 1
ATOM 783 O O . THR A 1 98 ? -0.039 -0.402 -3.826 1.00 96.38 98 THR A O 1
ATOM 786 N N . ILE A 1 99 ? 0.977 -0.546 -1.825 1.00 96.81 99 ILE A N 1
ATOM 787 C CA . ILE A 1 99 ? 2.043 0.412 -2.143 1.00 96.81 99 ILE A CA 1
ATOM 788 C C . ILE A 1 99 ? 3.066 -0.223 -3.087 1.00 96.81 99 ILE A C 1
ATOM 790 O O . ILE A 1 99 ? 3.437 0.392 -4.085 1.00 96.81 99 ILE A O 1
ATOM 794 N N . THR A 1 100 ? 3.468 -1.468 -2.826 1.00 97.31 100 THR A N 1
ATOM 795 C CA . THR A 1 100 ? 4.428 -2.186 -3.675 1.00 97.31 100 THR A CA 1
ATOM 796 C C . THR A 1 100 ? 3.883 -2.385 -5.087 1.00 97.31 100 THR A C 1
ATOM 798 O O . THR A 1 100 ? 4.591 -2.127 -6.055 1.00 97.31 100 THR A O 1
ATOM 801 N N . GLU A 1 101 ? 2.618 -2.780 -5.235 1.00 97.12 101 GLU A N 1
ATOM 802 C CA . GLU A 1 101 ? 1.978 -2.915 -6.547 1.00 97.12 101 GLU A CA 1
ATOM 803 C C . GLU A 1 101 ? 1.982 -1.585 -7.316 1.00 97.12 101 GLU A C 1
ATOM 805 O O . GLU A 1 101 ? 2.314 -1.560 -8.502 1.00 97.12 101 GLU A O 1
ATOM 810 N N . ALA A 1 102 ? 1.676 -0.468 -6.647 1.00 96.38 102 ALA A N 1
ATOM 811 C CA . ALA A 1 102 ? 1.688 0.852 -7.274 1.00 96.38 102 ALA A CA 1
ATOM 812 C C . ALA A 1 102 ? 3.093 1.286 -7.720 1.00 96.38 102 ALA A C 1
ATOM 814 O O . ALA A 1 102 ? 3.231 1.855 -8.802 1.00 96.38 102 ALA A O 1
ATOM 815 N N . LEU A 1 103 ? 4.123 0.991 -6.922 1.00 96.75 103 LEU A N 1
ATOM 816 C CA . LEU A 1 103 ? 5.523 1.239 -7.271 1.00 96.75 103 LEU A CA 1
ATOM 817 C C . LEU A 1 103 ? 5.961 0.398 -8.476 1.00 96.75 103 LEU A C 1
ATOM 819 O O . LEU A 1 103 ? 6.501 0.941 -9.441 1.00 96.75 103 LEU A O 1
ATOM 823 N N . LEU A 1 104 ? 5.674 -0.908 -8.452 1.00 96.81 104 LEU A N 1
ATOM 824 C CA . LEU A 1 104 ? 6.010 -1.838 -9.532 1.00 96.81 104 LEU A CA 1
ATOM 825 C C . LEU A 1 104 ? 5.328 -1.458 -10.850 1.00 96.81 104 LEU A C 1
ATOM 827 O O . LEU A 1 104 ? 5.944 -1.580 -11.902 1.00 96.81 104 LEU A O 1
ATOM 831 N N . CYS A 1 105 ? 4.092 -0.955 -10.805 1.00 94.75 105 CYS A N 1
ATOM 832 C CA . CYS A 1 105 ? 3.316 -0.562 -11.989 1.00 94.75 105 CYS A CA 1
ATOM 833 C C . CYS A 1 105 ? 3.444 0.934 -12.346 1.00 94.75 105 CYS A C 1
ATOM 835 O O . CYS A 1 105 ? 2.650 1.449 -13.133 1.00 94.75 105 CYS A O 1
ATOM 837 N N . SER A 1 106 ? 4.392 1.660 -11.744 1.00 93.50 106 SER A N 1
ATOM 838 C CA . SER A 1 106 ? 4.529 3.116 -11.918 1.00 93.50 106 SER A CA 1
ATOM 839 C C . SER A 1 106 ? 5.074 3.541 -13.286 1.00 93.50 106 SER A C 1
ATOM 841 O O . SER A 1 106 ? 4.898 4.691 -13.686 1.00 93.50 106 SER A O 1
ATOM 843 N N . GLY A 1 107 ? 5.762 2.644 -13.997 1.00 92.12 107 GLY A N 1
ATOM 844 C CA . GLY A 1 107 ? 6.522 2.965 -15.205 1.00 92.12 107 GLY A CA 1
ATOM 845 C C . GLY A 1 107 ? 7.815 3.750 -14.941 1.00 92.12 107 GLY A C 1
ATOM 846 O O . GLY A 1 107 ? 8.406 4.279 -15.883 1.00 92.12 107 GLY A O 1
ATOM 847 N N . ILE A 1 108 ? 8.237 3.880 -13.677 1.00 92.38 108 ILE A N 1
ATOM 848 C CA . ILE A 1 108 ? 9.391 4.685 -13.256 1.00 92.38 108 ILE A CA 1
ATOM 849 C C . ILE A 1 108 ? 10.464 3.749 -12.673 1.00 92.38 108 ILE A C 1
ATOM 851 O O . ILE A 1 108 ? 10.216 3.148 -11.624 1.00 92.38 108 ILE A O 1
ATOM 855 N N . PRO A 1 109 ? 11.655 3.631 -13.296 1.00 93.06 109 PRO A N 1
ATOM 856 C CA . PRO A 1 109 ? 12.712 2.722 -12.845 1.00 93.06 109 PRO A CA 1
ATOM 857 C C . PRO A 1 109 ? 13.107 2.902 -11.378 1.00 93.06 109 PRO A C 1
ATOM 859 O O . PRO A 1 109 ? 13.287 1.920 -10.664 1.00 93.06 109 PRO A O 1
ATOM 862 N N . GLU A 1 110 ? 13.197 4.144 -10.906 1.00 93.69 110 GLU A N 1
ATOM 863 C CA . GLU A 1 110 ? 13.572 4.457 -9.526 1.00 93.69 110 GLU A CA 1
ATOM 864 C C . GLU A 1 110 ? 12.525 3.931 -8.535 1.00 93.69 110 GLU A C 1
ATOM 866 O O . GLU A 1 110 ? 12.866 3.267 -7.560 1.00 93.69 110 GLU A O 1
ATOM 871 N N . SER A 1 111 ? 11.236 4.131 -8.832 1.00 94.81 111 SER A N 1
ATOM 872 C CA . SER A 1 111 ? 10.132 3.608 -8.018 1.00 94.81 111 SER A CA 1
ATOM 873 C C . SER A 1 111 ? 10.069 2.078 -8.042 1.00 94.81 111 SER A C 1
ATOM 875 O O . SER A 1 111 ? 9.836 1.456 -7.007 1.00 94.81 111 SER A O 1
ATOM 877 N N . ILE A 1 112 ? 10.321 1.452 -9.196 1.00 95.56 112 ILE A N 1
ATOM 878 C CA . ILE A 1 112 ? 10.394 -0.013 -9.317 1.00 95.56 112 ILE A CA 1
ATOM 879 C C . ILE A 1 112 ? 11.566 -0.558 -8.488 1.00 95.56 112 ILE A C 1
ATOM 881 O O . ILE A 1 112 ? 11.411 -1.555 -7.783 1.00 95.56 112 ILE A O 1
ATOM 885 N N . CYS A 1 113 ? 12.719 0.116 -8.515 1.00 94.75 113 CYS A N 1
ATOM 886 C CA . CYS A 1 113 ? 13.873 -0.244 -7.697 1.00 94.75 113 CYS A CA 1
ATOM 887 C C . CYS A 1 113 ? 13.552 -0.136 -6.199 1.00 94.75 113 CYS A C 1
ATOM 889 O O . CYS A 1 113 ? 13.827 -1.070 -5.445 1.00 94.75 113 CYS A O 1
ATOM 891 N N . PHE A 1 114 ? 12.909 0.958 -5.777 1.00 95.62 114 PHE A N 1
ATOM 892 C CA . PHE A 1 114 ? 12.470 1.146 -4.395 1.00 95.62 114 PHE A CA 1
ATOM 893 C C . PHE A 1 114 ? 11.460 0.079 -3.945 1.00 95.62 114 PHE A C 1
ATOM 895 O O . PHE A 1 114 ? 11.528 -0.392 -2.810 1.00 95.62 114 PHE A O 1
ATOM 902 N N . ALA A 1 115 ? 10.573 -0.386 -4.836 1.00 96.75 115 ALA A N 1
ATOM 903 C CA . ALA A 1 115 ? 9.657 -1.491 -4.540 1.00 96.75 115 ALA A CA 1
ATOM 904 C C . ALA A 1 115 ? 10.399 -2.737 -4.031 1.00 96.75 115 ALA A C 1
ATOM 906 O O . ALA A 1 115 ? 9.890 -3.438 -3.160 1.00 96.75 115 ALA A O 1
ATOM 907 N N . GLY A 1 116 ? 11.621 -2.983 -4.516 1.00 95.00 116 GLY A N 1
ATOM 908 C CA . GLY A 1 116 ? 12.480 -4.072 -4.057 1.00 95.00 116 GLY A CA 1
ATOM 909 C C . GLY A 1 116 ? 12.824 -4.013 -2.563 1.00 95.00 116 GLY A C 1
ATOM 910 O O . GLY A 1 116 ? 12.973 -5.064 -1.942 1.00 95.00 116 GLY A O 1
ATOM 911 N N . GLU A 1 117 ? 12.881 -2.823 -1.949 1.00 94.00 117 GLU A N 1
ATOM 912 C CA . GLU A 1 117 ? 13.075 -2.676 -0.496 1.00 94.00 117 GLU A CA 1
ATOM 913 C C . GLU A 1 117 ? 11.859 -3.145 0.311 1.00 94.00 117 GLU A C 1
ATOM 915 O O . GLU A 1 117 ? 11.988 -3.484 1.489 1.00 94.00 117 GLU A O 1
ATOM 920 N N . LEU A 1 118 ? 10.678 -3.184 -0.307 1.00 94.88 118 LEU A N 1
ATOM 921 C CA . LEU A 1 118 ? 9.433 -3.607 0.329 1.00 94.88 118 LEU A CA 1
ATOM 922 C C . LEU A 1 118 ? 9.144 -5.098 0.131 1.00 94.88 118 LEU A C 1
ATOM 924 O O . LEU A 1 118 ? 8.186 -5.601 0.711 1.00 94.88 118 LEU A O 1
ATOM 928 N N . LEU A 1 119 ? 9.953 -5.817 -0.651 1.00 95.19 119 LEU A N 1
ATOM 929 C CA . LEU A 1 119 ? 9.760 -7.232 -0.963 1.00 95.19 119 LEU A CA 1
ATOM 930 C C . LEU A 1 119 ? 10.709 -8.125 -0.161 1.00 95.19 119 LEU A C 1
ATOM 932 O O . LEU A 1 119 ? 11.914 -7.879 -0.074 1.00 95.19 119 LEU A O 1
ATOM 936 N N . GLU A 1 120 ? 10.194 -9.239 0.356 1.00 92.56 120 GLU A N 1
ATOM 937 C CA . GLU A 1 120 ? 11.062 -10.324 0.793 1.00 92.56 120 GLU A CA 1
ATOM 938 C C . GLU A 1 120 ? 11.643 -11.055 -0.419 1.00 92.56 120 GLU A C 1
ATOM 940 O O . GLU A 1 120 ? 10.925 -11.526 -1.299 1.00 92.56 120 GLU A O 1
ATOM 945 N N . THR A 1 121 ? 12.965 -11.214 -0.432 1.00 88.00 121 THR A N 1
ATOM 946 C CA . THR A 1 121 ? 13.703 -11.917 -1.496 1.00 88.00 121 THR A CA 1
ATOM 947 C C . THR A 1 121 ? 14.096 -13.342 -1.115 1.00 88.00 121 THR A C 1
ATOM 949 O O . THR A 1 121 ? 14.669 -14.069 -1.924 1.00 88.00 121 THR A O 1
ATOM 952 N N . ARG A 1 122 ? 13.820 -13.753 0.128 1.00 84.88 122 ARG A N 1
ATOM 953 C CA . ARG A 1 122 ? 14.228 -15.045 0.682 1.00 84.88 122 ARG A CA 1
ATOM 954 C C . ARG A 1 122 ? 13.134 -15.631 1.559 1.00 84.88 122 ARG A C 1
ATOM 956 O O . ARG A 1 122 ? 12.519 -14.913 2.335 1.00 84.88 122 ARG A O 1
ATOM 963 N N . THR A 1 123 ? 12.966 -16.946 1.484 1.00 78.50 123 THR A N 1
ATOM 964 C CA . THR A 1 123 ? 11.971 -17.699 2.262 1.00 78.50 123 THR A CA 1
ATOM 965 C C . THR A 1 123 ? 12.451 -18.100 3.659 1.00 78.50 123 THR A C 1
ATOM 967 O O . THR A 1 123 ? 11.656 -18.587 4.452 1.00 78.50 123 THR A O 1
ATOM 970 N N . ASP A 1 124 ? 13.744 -17.952 3.959 1.00 78.88 124 ASP A N 1
ATOM 971 C CA . ASP A 1 124 ? 14.392 -18.433 5.187 1.00 78.88 124 ASP A CA 1
ATOM 972 C C . ASP A 1 124 ? 14.625 -17.333 6.237 1.00 78.88 124 ASP A C 1
ATOM 974 O O . ASP A 1 124 ? 15.463 -17.480 7.128 1.00 78.88 124 ASP A O 1
ATOM 978 N N . ARG A 1 125 ? 13.897 -16.213 6.148 1.00 71.06 125 ARG A N 1
ATOM 979 C CA . ARG A 1 125 ? 14.004 -15.131 7.131 1.00 71.06 125 ARG A CA 1
ATOM 980 C C . ARG A 1 125 ? 13.311 -15.498 8.439 1.00 71.06 125 ARG A C 1
ATOM 982 O O . ARG A 1 125 ? 12.220 -16.062 8.456 1.00 71.06 125 ARG A O 1
ATOM 989 N N . SER A 1 126 ? 13.946 -15.123 9.549 1.00 75.12 126 SER A N 1
ATOM 990 C CA . SER A 1 126 ? 13.318 -15.181 10.866 1.00 75.12 126 SER A CA 1
ATOM 991 C C . SER A 1 126 ? 12.038 -14.342 10.864 1.00 75.12 126 SER A C 1
ATOM 993 O O . SER A 1 126 ? 12.061 -13.222 10.346 1.00 75.12 126 SER A O 1
ATOM 995 N N . PRO A 1 127 ? 10.939 -14.833 11.460 1.00 72.38 127 PRO A N 1
ATOM 996 C CA . PRO A 1 127 ? 9.673 -14.121 11.437 1.00 72.38 127 PRO A CA 1
ATOM 997 C C . PRO A 1 127 ? 9.820 -12.761 12.122 1.00 72.38 127 PRO A C 1
ATOM 999 O O . PRO A 1 127 ? 10.191 -12.676 13.296 1.00 72.38 127 PRO A O 1
ATOM 1002 N N . VAL A 1 128 ? 9.517 -11.683 11.402 1.00 79.50 128 VAL A N 1
ATOM 1003 C CA . VAL A 1 128 ? 9.391 -10.352 12.003 1.00 79.50 128 VAL A CA 1
ATOM 1004 C C . VAL A 1 128 ? 8.122 -10.361 12.847 1.00 79.50 128 VAL A C 1
ATOM 1006 O O . VAL A 1 128 ? 7.034 -10.596 12.334 1.00 79.50 128 VAL A O 1
ATOM 1009 N N . HIS A 1 129 ? 8.250 -10.140 14.154 1.00 80.94 129 HIS A N 1
ATOM 1010 C CA . HIS A 1 129 ? 7.116 -10.264 15.080 1.00 80.94 129 HIS A CA 1
ATOM 1011 C C . HIS A 1 129 ? 6.170 -9.056 15.028 1.00 80.94 129 HIS A C 1
ATOM 1013 O O . HIS A 1 129 ? 5.032 -9.147 15.480 1.00 80.94 129 HIS A O 1
ATOM 1019 N N . ASN A 1 130 ? 6.634 -7.925 14.488 1.00 87.56 130 ASN A N 1
ATOM 1020 C CA . ASN A 1 130 ? 5.822 -6.730 14.314 1.00 87.56 130 ASN A CA 1
ATOM 1021 C C . ASN A 1 130 ? 5.272 -6.666 12.874 1.00 87.56 130 ASN A C 1
ATOM 1023 O O . ASN A 1 130 ? 6.057 -6.409 11.959 1.00 87.56 130 ASN A O 1
ATOM 1027 N N . PRO A 1 131 ? 3.954 -6.836 12.657 1.00 86.06 131 PRO A N 1
ATOM 1028 C CA . PRO A 1 131 ? 3.361 -6.820 11.318 1.00 86.06 131 PRO A CA 1
ATOM 1029 C C . PRO A 1 131 ? 3.451 -5.453 10.619 1.00 86.06 131 PRO A C 1
ATOM 1031 O O . PRO A 1 131 ? 3.334 -5.381 9.404 1.00 86.06 131 PRO A O 1
ATOM 1034 N N . TYR A 1 132 ? 3.712 -4.370 11.357 1.00 89.81 132 TYR A N 1
ATOM 1035 C CA . TYR A 1 132 ? 3.899 -3.023 10.801 1.00 89.81 132 TYR A CA 1
ATOM 1036 C C . TYR A 1 132 ? 5.327 -2.765 10.296 1.00 89.81 132 TYR A C 1
ATOM 1038 O O . TYR A 1 132 ? 5.604 -1.703 9.749 1.00 89.81 132 TYR A O 1
ATOM 1046 N N . LEU A 1 133 ? 6.241 -3.719 10.500 1.00 85.56 133 LEU A 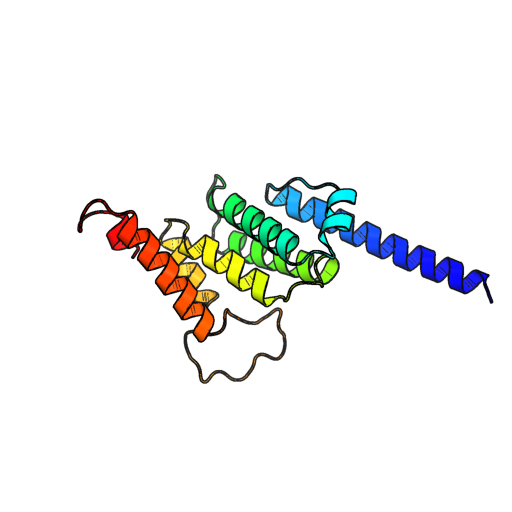N 1
ATOM 1047 C CA . LEU A 1 133 ? 7.633 -3.664 10.038 1.00 85.56 133 LEU A CA 1
ATOM 1048 C C . LEU A 1 133 ? 7.951 -4.785 9.033 1.00 85.56 133 LEU A C 1
ATOM 1050 O O . LEU A 1 133 ? 9.118 -5.028 8.729 1.00 85.56 133 LEU A O 1
ATOM 1054 N N . GLN A 1 134 ? 6.932 -5.517 8.575 1.00 85.06 134 GLN A N 1
ATOM 1055 C CA . GLN A 1 134 ? 7.087 -6.639 7.654 1.00 85.06 134 GLN A CA 1
ATOM 1056 C C . GLN A 1 134 ? 7.223 -6.160 6.207 1.00 85.06 134 GLN A C 1
ATOM 1058 O O . GLN A 1 134 ? 6.598 -5.193 5.800 1.00 85.06 134 GLN A O 1
ATOM 1063 N N . GLN A 1 135 ? 8.037 -6.859 5.420 1.00 92.25 135 GLN A N 1
ATOM 1064 C CA . GLN A 1 135 ? 8.044 -6.735 3.962 1.00 92.25 135 GLN A CA 1
ATOM 1065 C C . GLN A 1 135 ? 6.920 -7.599 3.369 1.00 92.25 135 GLN A C 1
ATOM 1067 O O . GLN A 1 135 ? 6.361 -8.458 4.049 1.00 92.25 135 GLN A O 1
ATOM 1072 N N . VAL A 1 136 ? 6.614 -7.424 2.083 1.00 94.81 136 VAL A N 1
ATOM 1073 C CA . VAL A 1 136 ? 5.721 -8.331 1.357 1.00 94.81 136 VAL A CA 1
ATOM 1074 C C . VAL A 1 136 ? 6.308 -9.746 1.353 1.00 94.81 136 VAL A C 1
ATOM 1076 O O . VAL A 1 136 ? 7.408 -9.922 0.820 1.00 94.81 136 VAL A O 1
ATOM 1079 N N . PRO A 1 137 ? 5.586 -10.759 1.879 1.00 92.88 137 PRO A N 1
ATOM 1080 C CA . PRO A 1 137 ? 6.082 -12.124 1.965 1.00 92.88 137 PRO A CA 1
ATOM 1081 C C . PRO A 1 137 ? 6.520 -12.666 0.611 1.00 92.88 137 PRO A C 1
ATOM 1083 O O . PRO A 1 137 ? 5.839 -12.432 -0.390 1.00 92.88 137 PRO A O 1
ATOM 1086 N N . PHE A 1 138 ? 7.592 -13.460 0.576 1.00 93.25 138 PHE A N 1
ATOM 1087 C CA . PHE A 1 138 ? 8.215 -13.920 -0.677 1.00 93.25 138 PHE A CA 1
ATOM 1088 C C . PHE A 1 138 ? 7.212 -14.484 -1.703 1.00 93.25 138 PHE A C 1
ATOM 1090 O O . PHE A 1 138 ? 7.233 -14.128 -2.880 1.00 93.25 138 PHE A O 1
ATOM 1097 N N . ALA A 1 139 ? 6.280 -15.336 -1.263 1.00 93.31 139 ALA A N 1
ATOM 1098 C CA . ALA A 1 139 ? 5.282 -15.934 -2.152 1.00 93.31 139 ALA A CA 1
ATOM 1099 C C . ALA A 1 139 ? 4.350 -14.894 -2.800 1.00 93.31 139 ALA A C 1
ATOM 1101 O O . ALA A 1 139 ? 3.913 -15.077 -3.936 1.00 93.31 139 ALA A O 1
ATOM 1102 N N . GLN A 1 140 ? 4.039 -13.812 -2.086 1.00 95.44 140 GLN A N 1
ATOM 1103 C CA . GLN A 1 140 ? 3.233 -12.708 -2.596 1.00 95.44 140 GLN A CA 1
ATOM 1104 C C . GLN A 1 140 ? 4.081 -11.730 -3.419 1.00 95.44 140 GLN A C 1
ATOM 1106 O O . GLN A 1 140 ? 3.622 -11.268 -4.462 1.00 95.44 140 GLN A O 1
ATOM 1111 N N . ALA A 1 141 ? 5.333 -11.491 -3.019 1.00 96.44 141 ALA A N 1
ATOM 1112 C CA . ALA A 1 141 ? 6.304 -10.697 -3.764 1.00 96.44 141 ALA A CA 1
ATOM 1113 C C . ALA A 1 141 ? 6.467 -11.218 -5.198 1.00 96.44 141 ALA A C 1
ATOM 1115 O O . ALA A 1 141 ? 6.311 -10.465 -6.156 1.00 96.44 141 ALA A O 1
ATOM 1116 N N . VAL A 1 142 ? 6.672 -12.532 -5.350 1.00 96.75 142 VAL A N 1
ATOM 1117 C CA . VAL A 1 142 ? 6.782 -13.193 -6.660 1.00 96.75 142 VAL A CA 1
ATOM 1118 C C . VAL A 1 142 ? 5.536 -12.952 -7.516 1.00 96.75 142 VAL A C 1
ATOM 1120 O O . VAL A 1 142 ? 5.659 -12.639 -8.698 1.00 96.75 142 VAL A O 1
ATOM 1123 N N . LYS A 1 143 ? 4.332 -13.046 -6.938 1.00 97.62 143 LYS A N 1
ATOM 1124 C CA . LYS A 1 143 ? 3.083 -12.799 -7.680 1.00 97.62 143 LYS A CA 1
ATOM 1125 C C . LYS A 1 143 ? 2.974 -11.356 -8.161 1.00 97.62 143 LYS A C 1
ATOM 1127 O O . LYS A 1 143 ? 2.593 -11.143 -9.308 1.00 97.62 143 LYS A O 1
ATOM 1132 N N . LEU A 1 144 ? 3.296 -10.386 -7.305 1.00 97.69 144 LEU A N 1
ATOM 1133 C CA . LEU A 1 144 ? 3.240 -8.966 -7.659 1.00 97.69 144 LEU A CA 1
ATOM 1134 C C . LEU A 1 144 ? 4.233 -8.633 -8.775 1.00 97.69 144 LEU A C 1
ATOM 1136 O O . LEU A 1 144 ? 3.848 -8.003 -9.756 1.00 97.69 144 LEU A O 1
ATOM 1140 N N . VAL A 1 145 ? 5.473 -9.116 -8.666 1.00 97.44 145 VAL A N 1
ATOM 1141 C CA . VAL A 1 145 ? 6.513 -8.894 -9.682 1.00 97.44 145 VAL A CA 1
ATOM 1142 C C . VAL A 1 145 ? 6.122 -9.530 -11.014 1.00 97.44 145 VAL A C 1
ATOM 1144 O O . VAL A 1 145 ? 6.154 -8.853 -12.036 1.00 97.44 145 VAL A O 1
ATOM 1147 N N . ILE A 1 146 ? 5.677 -10.794 -11.015 1.00 97.62 146 ILE A N 1
ATOM 1148 C CA . ILE A 1 146 ? 5.219 -11.463 -12.244 1.00 97.62 146 ILE A CA 1
ATOM 1149 C C . ILE A 1 146 ? 4.032 -10.715 -12.857 1.00 97.62 146 ILE A C 1
ATOM 1151 O O . ILE A 1 146 ? 3.986 -10.544 -14.073 1.00 97.62 146 ILE A O 1
ATOM 1155 N N . SER A 1 147 ? 3.080 -10.258 -12.038 1.00 97.69 147 SER A N 1
ATOM 1156 C CA . SER A 1 147 ? 1.930 -9.481 -12.509 1.00 97.69 147 SER A CA 1
ATOM 1157 C C . SER A 1 147 ? 2.372 -8.180 -13.184 1.00 97.69 147 SER A C 1
ATOM 1159 O O . SER A 1 147 ? 1.947 -7.911 -14.306 1.00 97.69 147 SER A O 1
ATOM 1161 N N . ALA A 1 148 ? 3.263 -7.410 -12.553 1.00 96.81 148 ALA A N 1
ATOM 1162 C CA . ALA A 1 148 ? 3.775 -6.155 -13.102 1.00 96.81 148 ALA A CA 1
ATOM 1163 C C . ALA A 1 148 ? 4.580 -6.371 -14.396 1.00 96.81 148 ALA A C 1
ATOM 1165 O O . ALA A 1 148 ? 4.279 -5.748 -15.412 1.00 96.81 148 ALA A O 1
ATOM 1166 N N . ALA A 1 149 ? 5.524 -7.317 -14.404 1.00 96.50 149 ALA A N 1
ATOM 1167 C CA . ALA A 1 149 ? 6.301 -7.665 -15.596 1.00 96.50 149 ALA A CA 1
ATOM 1168 C C . ALA A 1 149 ? 5.397 -8.126 -16.752 1.00 96.50 149 ALA A C 1
ATOM 1170 O O . ALA A 1 149 ? 5.561 -7.708 -17.896 1.00 96.50 149 ALA A O 1
ATOM 1171 N N . THR A 1 150 ? 4.370 -8.931 -16.453 1.00 96.38 150 THR A N 1
ATOM 1172 C CA . THR A 1 150 ? 3.374 -9.359 -17.448 1.00 96.38 150 THR A CA 1
ATOM 1173 C C . THR A 1 150 ? 2.596 -8.169 -18.011 1.00 96.38 150 THR A C 1
ATOM 1175 O O . THR A 1 150 ? 2.341 -8.125 -19.213 1.00 96.38 150 THR A O 1
ATOM 1178 N N . GLN A 1 151 ? 2.221 -7.194 -17.178 1.00 94.88 151 GLN A N 1
ATOM 1179 C CA . GLN A 1 151 ? 1.548 -5.978 -17.642 1.00 94.88 151 GLN A CA 1
ATOM 1180 C C . GLN A 1 151 ? 2.442 -5.165 -18.583 1.00 94.88 151 GLN A C 1
ATOM 1182 O O . GLN A 1 151 ? 1.971 -4.775 -19.651 1.00 94.88 151 GLN A O 1
ATOM 1187 N N . TYR A 1 152 ? 3.719 -4.973 -18.243 1.00 95.25 152 TYR A N 1
ATOM 1188 C CA . TYR A 1 152 ? 4.666 -4.276 -19.112 1.00 95.25 152 TYR A CA 1
ATOM 1189 C C . TYR A 1 152 ? 4.870 -5.002 -20.445 1.00 95.25 152 TYR A C 1
ATOM 1191 O O . TYR A 1 152 ? 4.682 -4.393 -21.500 1.00 95.25 152 TYR A O 1
ATOM 1199 N N . CYS A 1 153 ? 5.127 -6.313 -20.411 1.00 93.69 153 CYS A N 1
ATOM 1200 C CA . CYS A 1 153 ? 5.218 -7.158 -21.604 1.00 93.69 153 CYS A CA 1
ATOM 1201 C C . CYS A 1 153 ? 3.979 -7.036 -22.502 1.00 93.69 153 CYS A C 1
ATOM 1203 O O . CYS A 1 153 ? 4.110 -6.860 -23.709 1.00 93.69 153 CYS A O 1
ATOM 1205 N N . ASN A 1 154 ? 2.778 -7.100 -21.920 1.00 93.56 154 ASN A N 1
ATOM 1206 C CA . ASN A 1 154 ? 1.521 -7.028 -22.669 1.00 93.56 154 ASN A CA 1
ATOM 1207 C C . ASN A 1 154 ? 1.209 -5.622 -23.199 1.00 93.56 154 ASN A C 1
ATOM 1209 O O . ASN A 1 154 ? 0.426 -5.491 -24.136 1.00 93.56 154 ASN A O 1
ATOM 1213 N N . SER A 1 155 ? 1.771 -4.580 -22.583 1.00 91.88 155 SER A N 1
ATOM 1214 C CA . SER A 1 155 ? 1.613 -3.191 -23.029 1.00 91.88 155 SER A CA 1
ATOM 1215 C C . SER A 1 155 ? 2.587 -2.788 -24.136 1.00 91.88 155 SER A C 1
ATOM 1217 O O . SER A 1 155 ? 2.406 -1.738 -24.744 1.00 91.88 155 SER A O 1
ATOM 1219 N N . SER A 1 156 ? 3.608 -3.609 -24.388 1.00 89.69 156 SER A N 1
ATOM 1220 C CA . SER A 1 156 ? 4.657 -3.324 -25.358 1.00 89.69 156 SER A CA 1
ATOM 1221 C C . SER A 1 156 ? 4.216 -3.627 -26.791 1.00 89.69 156 SER A C 1
ATOM 1223 O O . SER A 1 156 ? 3.666 -4.690 -27.085 1.00 89.69 156 SER A O 1
ATOM 1225 N N . GLU A 1 157 ? 4.519 -2.709 -27.711 1.00 87.81 157 GLU A N 1
ATOM 1226 C CA . GLU A 1 157 ? 4.263 -2.898 -29.145 1.00 87.81 157 GLU A CA 1
ATOM 1227 C C . GLU A 1 157 ? 5.406 -3.651 -29.853 1.00 87.81 157 GLU A C 1
ATOM 1229 O O . GLU A 1 157 ? 5.236 -4.153 -30.968 1.00 87.81 157 GLU A O 1
ATOM 1234 N N . SER A 1 158 ? 6.592 -3.734 -29.231 1.00 87.25 158 SER A N 1
ATOM 1235 C CA . SER A 1 158 ? 7.769 -4.397 -29.804 1.00 87.25 158 SER A CA 1
ATOM 1236 C C . SER A 1 158 ? 8.858 -4.710 -28.768 1.00 87.25 158 SER A C 1
ATOM 1238 O O . SER A 1 158 ? 8.935 -4.121 -27.697 1.00 87.25 158 SER A O 1
ATOM 1240 N N . HIS A 1 159 ? 9.801 -5.583 -29.118 1.00 83.06 159 HIS A N 1
ATOM 1241 C CA . HIS A 1 159 ? 10.926 -5.934 -28.240 1.00 83.06 159 HIS A CA 1
ATOM 1242 C C . HIS A 1 159 ? 11.882 -4.767 -27.903 1.00 83.06 159 HIS A C 1
ATOM 1244 O O . HIS A 1 159 ? 12.712 -4.920 -27.016 1.00 83.06 159 HIS A O 1
ATOM 1250 N N . THR A 1 160 ? 11.789 -3.625 -28.594 1.00 85.81 160 THR A N 1
ATOM 1251 C CA . THR A 1 160 ? 12.590 -2.412 -28.330 1.00 85.81 160 THR A CA 1
ATOM 1252 C C . THR A 1 160 ? 11.813 -1.322 -27.585 1.00 85.81 160 THR A C 1
ATOM 1254 O O . THR A 1 160 ? 12.281 -0.190 -27.490 1.00 85.81 160 THR A O 1
ATOM 1257 N N . ASP A 1 161 ? 10.595 -1.617 -27.128 1.00 89.31 161 ASP A N 1
ATOM 1258 C CA . ASP A 1 161 ? 9.789 -0.680 -26.347 1.00 89.31 161 ASP A CA 1
ATOM 1259 C C . ASP A 1 161 ? 10.413 -0.448 -24.962 1.00 89.31 161 ASP A C 1
ATOM 1261 O O . ASP A 1 161 ? 10.930 -1.375 -24.341 1.00 89.31 161 ASP A O 1
ATOM 1265 N N . LYS A 1 162 ? 10.288 0.770 -24.433 1.00 87.38 162 LYS A N 1
ATOM 1266 C CA . LYS A 1 162 ? 10.688 1.096 -23.058 1.00 87.38 162 LYS A CA 1
ATOM 1267 C C . LYS A 1 162 ? 9.951 0.238 -22.034 1.00 87.38 162 LYS A C 1
ATOM 1269 O O . LYS A 1 162 ? 10.529 -0.110 -21.015 1.00 87.38 162 LYS A O 1
ATOM 1274 N N . ALA A 1 163 ? 8.698 -0.136 -22.300 1.00 88.12 163 ALA A N 1
ATOM 1275 C CA . ALA A 1 163 ? 7.972 -1.067 -21.440 1.00 88.12 163 ALA A CA 1
ATOM 1276 C C . ALA A 1 163 ? 8.665 -2.440 -21.369 1.00 88.12 163 ALA A C 1
ATOM 1278 O O . ALA A 1 163 ? 8.660 -3.064 -20.316 1.00 88.12 163 ALA A O 1
ATOM 1279 N N . MET A 1 164 ? 9.320 -2.886 -22.448 1.00 91.25 164 MET A N 1
ATOM 1280 C CA . MET A 1 164 ? 10.084 -4.137 -22.453 1.00 91.25 164 MET A CA 1
ATOM 1281 C C . MET A 1 164 ? 11.382 -4.036 -21.636 1.00 91.25 164 MET A C 1
ATOM 1283 O O . MET A 1 164 ? 11.843 -5.043 -21.121 1.00 91.25 164 MET A O 1
ATOM 1287 N N . GLU A 1 165 ? 11.961 -2.840 -21.485 1.00 90.62 165 GLU A N 1
ATOM 1288 C CA . GLU A 1 165 ? 13.106 -2.616 -20.584 1.00 90.62 165 GLU A CA 1
ATOM 1289 C C . GLU A 1 165 ? 12.705 -2.667 -19.100 1.00 90.62 165 GLU A C 1
ATOM 1291 O O . GLU A 1 165 ? 13.539 -2.978 -18.252 1.00 90.62 165 GLU A O 1
ATOM 1296 N N . LEU A 1 166 ? 11.447 -2.333 -18.783 1.00 91.62 166 LEU A N 1
ATOM 1297 C CA . LEU A 1 166 ? 10.907 -2.367 -17.418 1.00 91.62 166 LEU A CA 1
ATOM 1298 C C . LEU A 1 166 ? 10.435 -3.762 -16.981 1.00 91.62 166 LEU A C 1
ATOM 1300 O O . LEU A 1 166 ? 10.316 -3.998 -15.777 1.00 91.62 166 LEU A O 1
ATOM 1304 N N . ALA A 1 167 ? 10.102 -4.631 -17.939 1.00 88.38 167 ALA A N 1
ATOM 1305 C CA . ALA A 1 167 ? 9.604 -5.986 -17.706 1.00 88.38 167 ALA A CA 1
ATOM 1306 C C . ALA A 1 167 ? 10.717 -6.956 -17.283 1.00 88.38 167 ALA A C 1
ATOM 1308 O O . ALA A 1 167 ? 10.445 -7.771 -16.370 1.00 88.38 167 ALA A O 1
#

Foldseek 3Di:
DVVVVVVVVVVVVVLLVVLLVLLQVLLVVLPHHDDSVVLVVCQQPAVVLLVSLLVSLLSQLPDPPHDALVRLVVNLVSSLSNCVRRNVVDFNLSSQLSNLLSLLQSLDPRSPVSSVVQADPDQPDDDDPDSNPHGNYNVSRVVSNVVSLVVLVVPDPDCPDSSVVSD

pLDDT: mean 90.13, std 6.64, range [53.75, 97.69]